Protein AF-A0A4P5YTF8-F1 (afdb_monomer)

Solvent-accessible surface area (backbone atoms only — not comparable to full-atom values): 4382 Å² total; per-residue (Å²): 112,70,66,60,54,52,53,50,24,35,73,70,56,76,30,73,43,45,52,64,57,54,51,49,46,43,52,48,40,38,61,67,74,50,71,55,59,71,67,59,53,50,54,53,53,49,54,50,55,74,26,25,48,75,39,78,84,50,73,65,60,52,52,51,51,50,53,51,39,66,76,65,64,67,79,130

Mean predicted aligned error: 5.55 Å

Nearest PDB structures (foldseek):
  7unu-assembly1_J  TM=5.301E-01  e=6.329E-01  Pseudomonas aeruginosa PAO1
  8g7p-assembly1_J  TM=4.338E-01  e=1.150E+00  Escherichia coli
  4v9p-assembly3_EI  TM=4.642E-01  e=1.955E+00  Escherichia coli K-12
  7ebc-assembly1_D  TM=2.918E-01  e=6.455E+00  Saccharomyces cerevisiae

Structure (mmCIF, N/CA/C/O backbone):
data_AF-A0A4P5YTF8-F1
#
_entry.id   AF-A0A4P5YTF8-F1
#
loop_
_atom_site.group_PDB
_atom_site.id
_atom_site.type_symbol
_a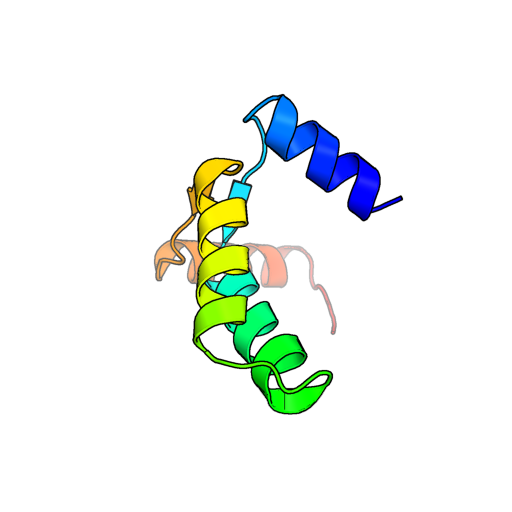tom_site.label_atom_id
_atom_site.label_alt_id
_atom_site.label_comp_id
_atom_site.label_asym_id
_atom_site.label_entity_id
_atom_site.label_seq_id
_atom_site.pdbx_PDB_ins_code
_atom_site.Cartn_x
_atom_site.Cartn_y
_atom_site.Cartn_z
_atom_site.occupancy
_atom_site.B_iso_or_equiv
_atom_site.auth_seq_id
_atom_site.auth_comp_id
_atom_site.auth_asym_id
_atom_site.auth_atom_id
_atom_site.pdbx_PDB_model_num
ATOM 1 N N . MET A 1 1 ? -14.919 4.564 -10.794 1.00 60.53 1 MET A 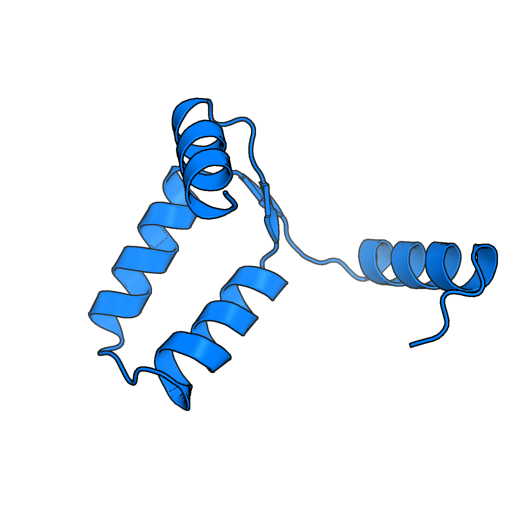N 1
ATOM 2 C CA . MET A 1 1 ? -15.487 3.763 -9.681 1.00 60.53 1 MET A CA 1
ATOM 3 C C . MET A 1 1 ? -14.484 3.505 -8.554 1.00 60.53 1 MET A C 1
ATOM 5 O O . MET A 1 1 ? -14.851 3.726 -7.411 1.00 60.53 1 MET A O 1
ATOM 9 N N . ALA A 1 2 ? -13.233 3.112 -8.833 1.00 73.50 2 ALA A N 1
ATOM 10 C CA . ALA A 1 2 ? -12.223 2.873 -7.787 1.00 73.50 2 ALA A CA 1
ATOM 11 C C . ALA A 1 2 ? -11.864 4.123 -6.953 1.00 73.50 2 ALA A C 1
ATOM 13 O O . ALA A 1 2 ? -11.811 4.041 -5.732 1.00 73.50 2 ALA A O 1
ATOM 14 N N . GLN A 1 3 ? -11.696 5.289 -7.593 1.00 81.88 3 GLN A N 1
ATOM 15 C CA . GLN A 1 3 ? -11.379 6.545 -6.898 1.00 81.88 3 GLN A CA 1
ATOM 16 C C . GLN A 1 3 ? -12.447 6.938 -5.870 1.00 81.88 3 GLN A C 1
ATOM 18 O O . GLN A 1 3 ? -12.102 7.238 -4.738 1.00 81.88 3 GLN A O 1
ATOM 23 N N . ALA A 1 4 ? -13.731 6.880 -6.240 1.00 88.25 4 ALA A N 1
ATOM 24 C CA . ALA A 1 4 ? -14.832 7.216 -5.334 1.00 88.25 4 ALA A CA 1
ATOM 25 C C . ALA A 1 4 ? -14.833 6.322 -4.085 1.00 88.25 4 ALA A C 1
ATOM 27 O O . ALA A 1 4 ? -14.875 6.831 -2.974 1.00 88.25 4 ALA A O 1
ATOM 28 N N . ARG A 1 5 ? -14.663 5.003 -4.262 1.00 85.69 5 ARG A N 1
ATOM 29 C CA . ARG A 1 5 ? -14.574 4.061 -3.135 1.00 85.69 5 ARG A CA 1
ATOM 30 C C . ARG A 1 5 ? -13.372 4.330 -2.235 1.00 85.69 5 ARG A C 1
ATOM 32 O O . ARG A 1 5 ? -13.495 4.229 -1.023 1.00 85.69 5 ARG A O 1
ATOM 39 N N . LEU A 1 6 ? -12.226 4.684 -2.816 1.00 83.12 6 LEU A N 1
ATOM 40 C CA . LEU A 1 6 ? -11.044 5.056 -2.040 1.00 83.12 6 LEU A CA 1
ATOM 41 C C . LEU A 1 6 ? -11.294 6.341 -1.241 1.00 83.12 6 LEU A C 1
ATOM 43 O O . LEU A 1 6 ? -10.965 6.403 -0.063 1.00 83.12 6 LEU A O 1
ATOM 47 N N . THR A 1 7 ? -11.907 7.350 -1.862 1.00 88.50 7 THR A N 1
ATOM 48 C CA . THR A 1 7 ? -12.264 8.607 -1.195 1.00 88.50 7 THR A CA 1
ATOM 49 C C . THR A 1 7 ? -13.257 8.383 -0.056 1.00 88.50 7 THR A C 1
ATOM 51 O O . THR A 1 7 ? -13.076 8.954 1.018 1.00 88.50 7 THR A O 1
ATOM 54 N N . ASP A 1 8 ? -14.262 7.531 -0.258 1.00 91.25 8 ASP A N 1
ATOM 55 C CA . ASP A 1 8 ? -15.224 7.174 0.785 1.00 91.25 8 ASP A CA 1
ATOM 56 C C . ASP A 1 8 ? -14.539 6.444 1.941 1.00 91.25 8 ASP A C 1
ATOM 58 O O . ASP A 1 8 ? -14.729 6.834 3.091 1.00 91.25 8 ASP A O 1
ATOM 62 N N . ALA A 1 9 ? -13.666 5.478 1.641 1.00 89.00 9 ALA A N 1
ATOM 63 C CA . ALA A 1 9 ? -12.929 4.730 2.656 1.00 89.00 9 ALA A CA 1
ATOM 64 C C . ALA A 1 9 ? -11.966 5.616 3.468 1.00 89.00 9 ALA A C 1
ATOM 66 O O . ALA A 1 9 ? -11.822 5.469 4.681 1.00 89.00 9 ALA A O 1
ATOM 67 N N . MET A 1 10 ? -11.335 6.598 2.814 1.00 90.56 10 MET A N 1
ATOM 68 C CA . MET A 1 10 ? -10.509 7.606 3.485 1.00 90.56 10 MET A CA 1
ATOM 69 C C . MET A 1 10 ? -11.340 8.542 4.368 1.00 90.56 10 MET A C 1
ATOM 71 O O . MET A 1 10 ? -10.900 8.938 5.447 1.00 90.56 10 MET A O 1
ATOM 75 N N . ARG A 1 11 ? -12.545 8.916 3.919 1.00 90.75 11 ARG A N 1
ATOM 76 C CA . ARG A 1 11 ? -13.453 9.785 4.680 1.00 90.75 11 ARG A CA 1
ATOM 77 C C . ARG A 1 11 ? -14.010 9.069 5.909 1.00 90.75 11 ARG A C 1
ATOM 79 O O . ARG A 1 11 ? -14.101 9.680 6.969 1.00 90.75 11 ARG A O 1
ATOM 86 N N . GLN A 1 12 ? -14.381 7.802 5.757 1.00 92.31 12 GLN A N 1
ATOM 87 C CA . GLN A 1 12 ? -14.967 6.978 6.815 1.00 92.31 12 GLN A CA 1
ATOM 88 C C . GLN A 1 12 ? -13.907 6.354 7.735 1.00 92.31 12 GLN A C 1
ATOM 90 O O . GLN A 1 12 ? -14.243 5.910 8.829 1.00 92.31 12 GLN A O 1
ATOM 95 N N . ARG A 1 13 ? -12.625 6.390 7.334 1.00 85.75 13 ARG A N 1
ATOM 96 C CA . ARG A 1 13 ? -11.485 5.777 8.040 1.00 85.75 13 ARG A CA 1
ATOM 97 C C . ARG A 1 13 ? -11.668 4.277 8.291 1.00 85.75 13 ARG A C 1
ATOM 99 O O . ARG A 1 13 ? -11.150 3.738 9.265 1.00 85.75 13 ARG A O 1
ATOM 106 N N . ASP A 1 14 ? -12.394 3.611 7.406 1.00 92.00 14 ASP A N 1
ATOM 107 C CA . ASP A 1 14 ? -12.695 2.179 7.450 1.00 92.00 14 ASP A CA 1
ATOM 108 C C . ASP A 1 14 ? -11.921 1.385 6.381 1.00 92.00 14 ASP A C 1
ATOM 110 O O . ASP A 1 14 ? -12.035 0.163 6.290 1.00 92.00 14 ASP A O 1
ATOM 114 N N . GLY A 1 15 ? -11.093 2.069 5.587 1.00 90.81 15 GLY A N 1
ATOM 115 C CA . GLY A 1 15 ? -10.211 1.455 4.605 1.00 90.81 15 GLY A CA 1
ATOM 116 C C . GLY A 1 15 ? -8.837 1.067 5.153 1.00 90.81 15 GLY A C 1
ATOM 117 O O . GLY A 1 15 ? -8.285 1.700 6.058 1.00 90.81 15 GLY A O 1
ATOM 118 N N . ALA A 1 16 ? -8.239 0.062 4.515 1.00 92.31 16 ALA A N 1
ATOM 119 C CA . ALA A 1 16 ? -6.853 -0.330 4.732 1.00 92.31 16 ALA A CA 1
ATOM 120 C C . ALA A 1 16 ? -6.077 -0.383 3.410 1.00 92.31 16 ALA A C 1
ATOM 122 O O . ALA A 1 16 ? -6.632 -0.694 2.354 1.00 92.31 16 ALA A O 1
ATOM 123 N N . ILE A 1 17 ? -4.777 -0.103 3.479 1.00 91.94 17 ILE A N 1
ATOM 124 C CA . ILE A 1 17 ? -3.838 -0.230 2.362 1.00 91.94 17 ILE A CA 1
ATOM 125 C C . ILE A 1 17 ? -2.581 -0.957 2.829 1.00 91.94 17 ILE A C 1
ATOM 127 O O . ILE A 1 17 ? -2.077 -0.701 3.922 1.00 91.94 17 ILE A O 1
ATOM 131 N N . SER A 1 18 ? -2.066 -1.880 2.017 1.00 93.00 18 SER A N 1
ATOM 132 C CA . SER A 1 18 ? -0.851 -2.607 2.378 1.00 93.00 18 SER A CA 1
ATOM 133 C C . SER A 1 18 ? 0.411 -1.815 2.042 1.00 93.00 18 SER A C 1
ATOM 135 O O . SER A 1 18 ? 0.450 -1.038 1.082 1.00 93.00 18 SER A O 1
ATOM 137 N N . THR A 1 19 ? 1.484 -2.057 2.796 1.00 93.88 19 THR A N 1
ATOM 138 C CA . THR A 1 19 ? 2.807 -1.495 2.486 1.00 93.88 19 THR A CA 1
ATOM 139 C C . THR A 1 19 ? 3.311 -1.923 1.105 1.00 93.88 19 THR A C 1
ATOM 141 O O . THR A 1 19 ? 3.988 -1.141 0.442 1.00 93.88 19 THR A O 1
ATOM 144 N N . GLN A 1 20 ? 2.929 -3.114 0.626 1.00 92.69 20 GLN A N 1
ATOM 145 C CA . GLN A 1 20 ? 3.234 -3.569 -0.733 1.00 92.69 20 GLN A CA 1
ATOM 146 C C . GLN A 1 20 ? 2.588 -2.673 -1.797 1.00 92.69 20 GLN A C 1
ATOM 148 O O . G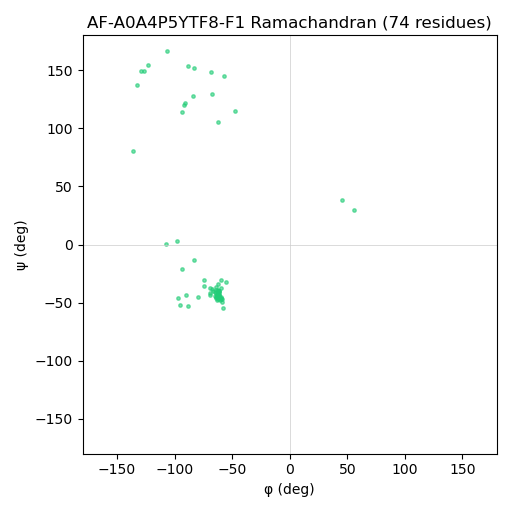LN A 1 20 ? 3.277 -2.254 -2.724 1.00 92.69 20 GLN A O 1
ATOM 153 N N . VAL A 1 21 ? 1.302 -2.329 -1.653 1.00 91.38 21 VAL A N 1
ATOM 154 C CA . VAL A 1 21 ? 0.608 -1.449 -2.611 1.00 91.38 21 VAL A CA 1
ATOM 155 C C . VAL A 1 21 ? 1.231 -0.052 -2.615 1.00 91.38 21 VAL A C 1
ATOM 157 O O . VAL A 1 21 ? 1.409 0.533 -3.680 1.00 91.38 21 VAL A O 1
ATOM 160 N N . LEU A 1 22 ? 1.618 0.474 -1.447 1.00 91.50 22 LEU A N 1
ATOM 161 C CA . LEU A 1 22 ? 2.328 1.756 -1.361 1.00 91.50 22 LEU A CA 1
ATOM 162 C C . LEU A 1 22 ? 3.683 1.714 -2.087 1.00 91.50 22 LEU A C 1
ATOM 164 O O . LEU A 1 22 ? 4.014 2.639 -2.831 1.00 91.50 22 LEU A O 1
ATOM 168 N N . GLY A 1 23 ? 4.446 0.631 -1.914 1.00 90.75 23 GLY A N 1
ATOM 169 C CA . GLY A 1 23 ? 5.720 0.429 -2.607 1.00 90.75 23 GLY A CA 1
ATOM 170 C C . GLY A 1 23 ? 5.557 0.300 -4.123 1.00 90.75 23 GLY A C 1
ATOM 171 O O . GLY A 1 23 ? 6.308 0.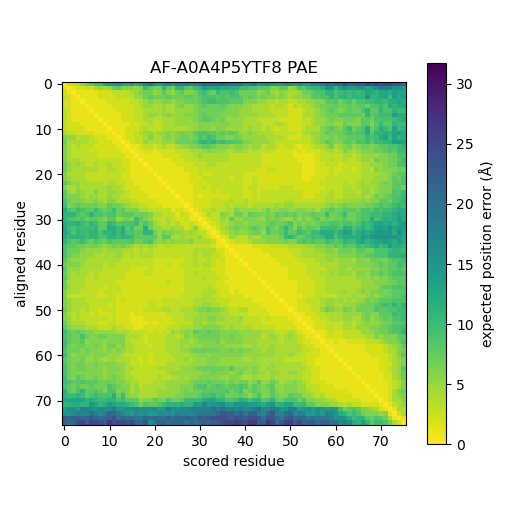906 -4.888 1.00 90.75 23 GLY A O 1
ATOM 172 N N . GLU A 1 24 ? 4.539 -0.433 -4.572 1.00 90.62 24 GLU A N 1
ATOM 173 C CA . GLU A 1 24 ? 4.243 -0.608 -5.993 1.00 90.62 24 GLU A CA 1
ATOM 174 C C . GLU A 1 24 ? 3.735 0.684 -6.642 1.00 90.62 24 GLU A C 1
ATOM 176 O O . GLU A 1 24 ? 4.126 0.996 -7.770 1.00 90.62 24 GLU A O 1
ATOM 181 N N . PHE A 1 25 ? 2.932 1.474 -5.922 1.00 86.94 25 PHE A N 1
ATOM 182 C CA . PHE A 1 25 ? 2.532 2.814 -6.346 1.00 86.94 25 PHE A CA 1
ATOM 183 C C . PHE A 1 25 ? 3.754 3.712 -6.549 1.00 86.94 25 PHE A C 1
ATOM 185 O O . PHE A 1 25 ? 3.892 4.314 -7.614 1.00 86.94 25 PHE A O 1
ATOM 192 N N . PHE A 1 26 ? 4.668 3.762 -5.576 1.00 87.62 26 PHE A N 1
ATOM 193 C CA . PHE A 1 26 ? 5.899 4.537 -5.704 1.00 87.62 26 PHE A CA 1
ATOM 194 C C . PHE A 1 26 ? 6.707 4.077 -6.928 1.00 87.62 26 PHE A C 1
ATOM 196 O O . PHE A 1 26 ? 6.969 4.848 -7.847 1.00 87.62 26 PHE A O 1
ATOM 203 N N . HIS A 1 27 ? 7.023 2.791 -7.041 1.00 88.69 27 HIS A N 1
ATOM 204 C CA . HIS A 1 27 ? 7.830 2.318 -8.169 1.00 88.69 27 HIS A CA 1
ATOM 205 C C . HIS A 1 27 ? 7.150 2.520 -9.533 1.00 88.69 27 HIS A C 1
ATOM 207 O O . HIS A 1 27 ? 7.768 2.948 -10.508 1.00 88.69 27 HIS A O 1
ATOM 213 N N . THR A 1 28 ? 5.857 2.229 -9.635 1.00 85.88 28 THR A N 1
ATOM 214 C CA . THR A 1 28 ? 5.154 2.249 -10.924 1.00 85.88 28 THR A CA 1
ATOM 215 C C . THR A 1 28 ? 4.771 3.659 -11.345 1.00 85.88 28 THR A C 1
ATOM 217 O O . THR A 1 28 ? 4.945 4.025 -12.509 1.00 85.88 28 THR A O 1
ATOM 220 N N . VAL A 1 29 ? 4.231 4.456 -10.426 1.00 79.00 29 VAL A N 1
ATOM 221 C CA . VAL A 1 29 ? 3.719 5.792 -10.736 1.00 79.00 29 VAL A CA 1
ATOM 222 C C . VAL A 1 29 ? 4.830 6.820 -10.609 1.00 79.00 29 VAL A C 1
ATOM 224 O O . VAL A 1 29 ? 5.075 7.527 -11.582 1.00 79.00 29 VAL A O 1
ATOM 227 N N . VAL A 1 30 ? 5.527 6.849 -9.469 1.00 76.69 30 VAL A N 1
ATOM 228 C CA . VAL A 1 30 ? 6.527 7.881 -9.145 1.00 76.69 30 VAL A CA 1
ATOM 229 C C . VAL A 1 30 ? 7.819 7.701 -9.929 1.00 76.69 30 VAL A C 1
ATOM 231 O O . VAL A 1 30 ? 8.419 8.700 -10.304 1.00 76.69 30 VAL A O 1
ATOM 234 N N . ILE A 1 31 ? 8.251 6.464 -10.199 1.00 80.44 31 ILE A N 1
ATOM 235 C CA . ILE A 1 31 ? 9.516 6.218 -10.913 1.00 80.44 31 ILE A CA 1
ATOM 236 C C . ILE A 1 31 ? 9.301 5.975 -12.412 1.00 80.44 31 ILE A C 1
ATOM 238 O O . ILE A 1 31 ? 10.026 6.537 -13.228 1.00 80.44 31 ILE A O 1
ATOM 242 N N . LYS A 1 32 ? 8.325 5.143 -12.804 1.00 83.12 32 LYS A N 1
ATOM 243 C CA . LYS A 1 32 ? 8.210 4.677 -14.201 1.00 83.12 32 LYS A CA 1
ATOM 244 C C . LYS A 1 32 ? 7.260 5.483 -15.084 1.00 83.12 32 LYS A C 1
ATOM 246 O O . LYS A 1 32 ? 7.627 5.827 -16.203 1.00 83.12 32 LYS A O 1
ATOM 251 N N . ARG A 1 33 ? 6.013 5.703 -14.652 1.00 81.81 33 ARG A N 1
ATOM 252 C CA . ARG A 1 33 ? 4.954 6.237 -15.534 1.00 81.81 33 ARG A CA 1
ATOM 253 C C . ARG A 1 33 ? 4.860 7.753 -15.535 1.00 81.81 33 ARG A C 1
ATOM 255 O O . ARG A 1 33 ? 4.670 8.346 -16.591 1.00 81.81 33 ARG A O 1
ATOM 262 N N . LYS A 1 34 ? 4.948 8.370 -14.361 1.00 81.12 34 LYS A N 1
ATOM 263 C CA . LYS A 1 34 ? 4.910 9.820 -14.199 1.00 81.12 34 LYS A CA 1
ATOM 264 C C . LYS A 1 34 ? 6.005 10.202 -13.207 1.00 81.12 34 LYS A C 1
ATOM 266 O O . LYS A 1 34 ? 5.695 10.389 -12.030 1.00 81.12 34 LYS A 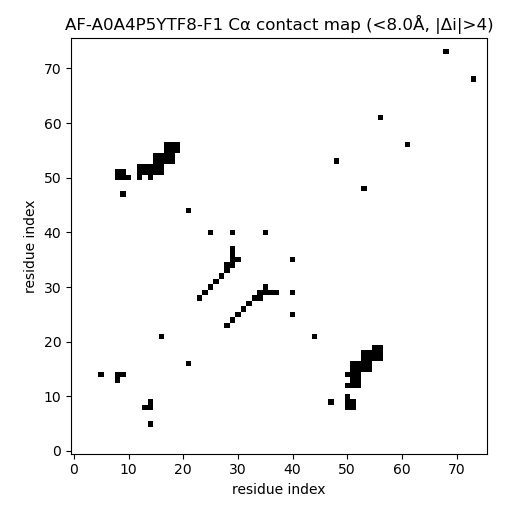O 1
ATOM 271 N N . PRO A 1 35 ? 7.265 10.281 -13.679 1.00 82.62 35 PRO A N 1
ATOM 272 C CA . PRO A 1 35 ? 8.382 10.714 -12.858 1.00 82.62 35 PRO A CA 1
ATOM 273 C C . PRO A 1 35 ? 8.007 11.988 -12.107 1.00 82.62 35 PRO A C 1
ATOM 275 O O . PRO A 1 35 ? 7.719 13.007 -12.735 1.00 82.62 35 PRO A O 1
ATOM 278 N N . MET A 1 36 ? 7.937 11.905 -10.782 1.00 87.06 36 MET A N 1
ATOM 279 C CA . MET A 1 36 ? 7.614 13.049 -9.931 1.00 87.06 36 MET A CA 1
ATOM 280 C C . MET A 1 36 ? 8.725 13.282 -8.911 1.00 87.06 36 MET A C 1
ATOM 282 O O . MET A 1 36 ? 9.445 12.340 -8.561 1.00 87.06 36 MET A O 1
ATOM 286 N N . PRO A 1 37 ? 8.885 14.522 -8.421 1.00 88.62 37 PRO A N 1
ATOM 287 C CA . PRO A 1 37 ? 9.828 14.811 -7.356 1.00 88.62 37 PRO A CA 1
ATOM 288 C C . PRO A 1 37 ? 9.537 13.960 -6.120 1.00 88.62 37 PRO A C 1
ATOM 290 O O . PRO A 1 37 ? 8.382 13.721 -5.764 1.00 88.62 37 PRO A O 1
ATOM 293 N N . ALA A 1 38 ? 10.593 13.554 -5.417 1.00 85.94 38 ALA A N 1
ATOM 294 C CA . ALA A 1 38 ? 10.459 12.765 -4.195 1.00 85.94 38 ALA A CA 1
ATOM 295 C C . ALA A 1 38 ? 9.566 13.452 -3.142 1.00 85.94 38 ALA A C 1
ATOM 297 O O . ALA A 1 38 ? 8.843 12.772 -2.421 1.00 85.94 38 ALA A O 1
ATOM 298 N N . SER A 1 39 ? 9.566 14.788 -3.084 1.00 90.19 39 SER A N 1
ATOM 299 C CA . SER A 1 39 ? 8.701 15.565 -2.189 1.00 90.19 39 SER A CA 1
ATOM 300 C C . SER A 1 39 ? 7.209 15.366 -2.477 1.00 90.19 39 SER A C 1
ATOM 302 O O . SER A 1 39 ? 6.442 15.135 -1.549 1.00 90.19 39 SER A O 1
ATOM 304 N N . GLU A 1 40 ? 6.805 15.372 -3.749 1.00 89.94 40 GLU A N 1
ATOM 305 C CA . GLU A 1 40 ? 5.407 15.162 -4.155 1.00 89.94 40 GLU A CA 1
ATOM 306 C C . GLU A 1 40 ? 4.960 13.726 -3.839 1.00 89.94 40 GLU A C 1
ATOM 308 O O . GLU A 1 40 ? 3.875 13.491 -3.306 1.00 89.94 40 GLU A O 1
ATOM 313 N N . ALA A 1 41 ? 5.841 12.749 -4.068 1.00 88.50 41 ALA A N 1
ATOM 314 C CA . ALA A 1 41 ? 5.580 11.361 -3.703 1.00 88.50 41 ALA A CA 1
ATOM 315 C C . ALA A 1 41 ? 5.383 11.176 -2.188 1.00 88.50 41 ALA A C 1
ATOM 317 O O . ALA A 1 41 ? 4.499 10.428 -1.764 1.00 88.50 41 ALA A O 1
ATOM 318 N N . VAL A 1 42 ? 6.181 11.873 -1.372 1.00 91.75 42 VAL A N 1
ATOM 319 C CA . VAL A 1 42 ? 6.052 11.868 0.092 1.00 91.75 42 VAL A CA 1
ATOM 320 C C . VAL A 1 42 ? 4.707 12.447 0.528 1.00 91.75 42 VAL A C 1
ATOM 322 O O . VAL A 1 42 ? 4.053 11.860 1.390 1.00 91.75 42 VAL A O 1
ATOM 325 N N . GLU A 1 43 ? 4.258 13.550 -0.071 1.00 93.06 43 GLU A N 1
ATOM 326 C CA . GLU A 1 43 ? 2.948 14.145 0.228 1.00 93.06 43 GLU A CA 1
ATOM 327 C C . GLU A 1 43 ? 1.801 13.172 -0.061 1.00 93.06 43 GLU A C 1
ATOM 329 O O . GLU A 1 43 ? 0.927 12.977 0.786 1.00 93.06 43 GLU A O 1
ATOM 334 N N . ILE A 1 44 ? 1.840 12.492 -1.210 1.00 89.50 44 ILE A N 1
ATOM 335 C CA . ILE A 1 44 ? 0.816 11.511 -1.588 1.00 89.50 44 ILE A CA 1
ATOM 336 C C . ILE A 1 44 ? 0.801 10.329 -0.612 1.00 89.50 44 ILE A C 1
ATOM 338 O O . ILE A 1 44 ? -0.264 9.942 -0.125 1.00 89.50 44 ILE A O 1
ATOM 342 N N . ILE A 1 45 ? 1.967 9.761 -0.288 1.00 89.75 45 ILE A N 1
ATOM 343 C CA . ILE A 1 45 ? 2.055 8.637 0.656 1.00 89.75 45 ILE A CA 1
ATOM 344 C C . ILE A 1 45 ? 1.568 9.056 2.048 1.00 89.75 45 ILE A C 1
ATOM 346 O O . ILE A 1 45 ? 0.841 8.301 2.697 1.00 89.75 45 ILE A O 1
ATOM 350 N N . ASN A 1 46 ? 1.904 10.267 2.498 1.00 92.38 46 ASN A N 1
ATOM 351 C CA . ASN A 1 46 ? 1.430 10.792 3.776 1.00 92.38 46 ASN A CA 1
ATOM 352 C C . ASN A 1 46 ? -0.089 10.995 3.790 1.00 92.38 46 ASN A C 1
ATOM 354 O O . ASN A 1 46 ? -0.731 10.642 4.779 1.00 92.38 46 ASN A O 1
ATOM 358 N N . ALA A 1 47 ? -0.679 11.495 2.702 1.00 90.62 47 ALA A N 1
ATOM 359 C CA . ALA A 1 47 ? -2.128 11.635 2.585 1.00 90.62 47 ALA A CA 1
ATOM 360 C C . ALA A 1 47 ? -2.839 10.273 2.665 1.00 90.62 47 ALA A C 1
ATOM 362 O O . ALA A 1 47 ? -3.830 10.131 3.383 1.00 90.62 47 ALA A O 1
ATOM 363 N N . LEU A 1 48 ? -2.300 9.250 1.990 1.00 89.56 48 LEU A N 1
ATOM 364 C CA . LEU A 1 48 ? -2.827 7.884 2.055 1.00 89.56 48 LEU A CA 1
ATOM 365 C C . LEU A 1 48 ? -2.714 7.301 3.469 1.00 89.56 48 LEU A C 1
ATOM 367 O O . LEU A 1 48 ? -3.695 6.772 3.987 1.00 89.56 48 LEU A O 1
ATOM 371 N N . ARG A 1 49 ? -1.557 7.456 4.125 1.00 90.25 49 ARG A N 1
ATOM 372 C CA . ARG A 1 49 ? -1.336 7.011 5.511 1.00 90.25 49 ARG A CA 1
ATOM 373 C C . ARG A 1 49 ? -2.253 7.716 6.515 1.00 90.25 49 ARG A C 1
ATOM 375 O O . ARG A 1 49 ? -2.623 7.121 7.520 1.00 90.25 49 ARG A O 1
ATOM 382 N N . ALA A 1 50 ? -2.581 8.986 6.292 1.00 90.75 50 ALA A N 1
ATOM 383 C CA . ALA A 1 50 ? -3.447 9.744 7.193 1.00 90.75 50 ALA A CA 1
ATOM 384 C C . ALA A 1 50 ? -4.928 9.341 7.072 1.00 90.75 50 ALA A C 1
ATOM 386 O O . ALA A 1 50 ? -5.672 9.450 8.047 1.00 90.75 50 ALA A O 1
ATOM 387 N N . GLY A 1 51 ? -5.356 8.906 5.882 1.00 89.75 51 GLY A N 1
ATOM 388 C CA . GLY A 1 51 ? -6.743 8.522 5.606 1.00 89.75 51 GLY A CA 1
ATOM 389 C C . GLY A 1 51 ? -7.046 7.031 5.768 1.00 89.75 51 GLY A C 1
ATOM 390 O O . GLY A 1 51 ? -8.209 6.678 5.930 1.00 89.75 51 GLY A O 1
ATOM 391 N N . LEU A 1 52 ? -6.035 6.160 5.718 1.00 92.31 52 LEU A N 1
ATOM 392 C CA . LEU A 1 52 ? -6.203 4.704 5.709 1.00 92.31 52 LEU A CA 1
ATOM 393 C C . LEU A 1 52 ? -5.332 4.036 6.768 1.00 92.31 52 LEU A C 1
ATOM 395 O O . LEU A 1 52 ? -4.212 4.471 7.039 1.00 92.31 52 LEU A O 1
ATOM 399 N N . SER A 1 53 ? -5.810 2.914 7.300 1.00 93.69 53 SER A N 1
ATOM 400 C CA . SER A 1 53 ? -4.957 2.035 8.096 1.00 93.69 53 SER A CA 1
ATOM 401 C C . SER A 1 53 ? -3.884 1.406 7.203 1.00 93.69 53 SER A C 1
ATOM 403 O O . SER A 1 53 ? -4.193 0.856 6.143 1.00 93.69 53 SER A O 1
ATOM 405 N N . VAL A 1 54 ? -2.615 1.484 7.611 1.00 93.06 54 VAL A N 1
ATOM 406 C CA . VAL A 1 54 ? -1.507 0.876 6.863 1.00 93.06 54 VAL A CA 1
ATOM 407 C C . VAL A 1 54 ? -1.226 -0.514 7.417 1.00 93.06 54 VAL A C 1
ATOM 409 O O . VAL A 1 54 ? -0.773 -0.660 8.551 1.00 93.06 54 VAL A O 1
ATOM 412 N N . ALA A 1 55 ? -1.465 -1.532 6.595 1.00 91.94 55 ALA A N 1
ATOM 413 C CA . ALA A 1 55 ? -1.191 -2.921 6.929 1.00 91.94 55 ALA A CA 1
ATOM 414 C C . ALA A 1 55 ? 0.221 -3.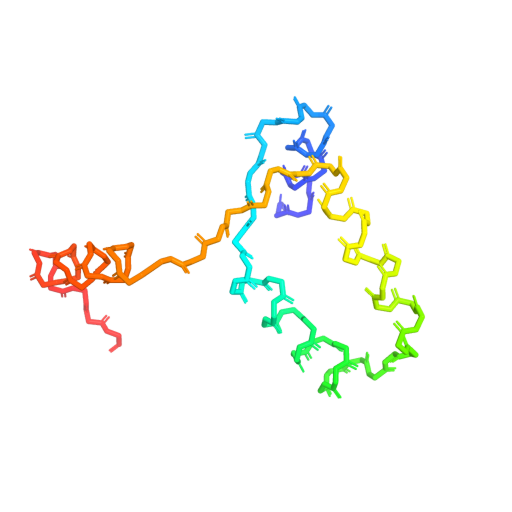316 6.473 1.00 91.94 55 ALA A C 1
ATOM 416 O O . ALA A 1 55 ? 0.549 -3.259 5.284 1.00 91.94 55 ALA A O 1
ATOM 417 N N . GLY A 1 56 ? 1.063 -3.730 7.420 1.00 91.88 56 GLY A N 1
ATOM 418 C CA . GLY A 1 56 ? 2.351 -4.344 7.109 1.00 91.88 56 GLY A CA 1
ATOM 419 C C . GLY A 1 56 ? 2.169 -5.719 6.466 1.00 91.88 56 GLY A C 1
ATOM 420 O O . GLY A 1 56 ? 1.217 -6.433 6.774 1.00 91.88 56 GLY A O 1
ATOM 421 N N . ILE A 1 57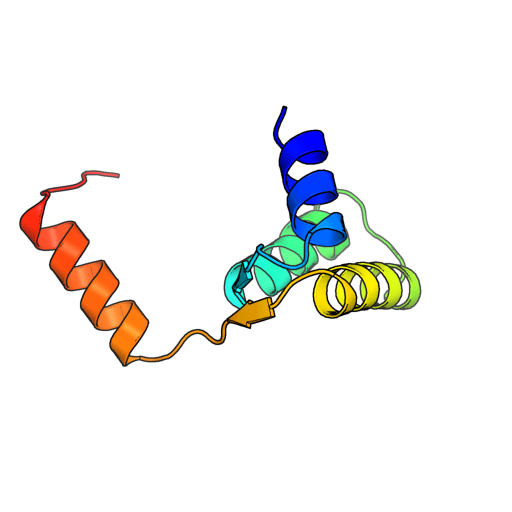 ? 3.094 -6.096 5.585 1.00 90.19 57 ILE A N 1
ATOM 422 C CA . ILE A 1 57 ? 3.188 -7.468 5.080 1.00 90.19 57 ILE A CA 1
ATOM 423 C C . ILE A 1 57 ? 4.135 -8.249 5.985 1.00 90.19 57 ILE A C 1
ATOM 425 O O . ILE A 1 57 ? 5.294 -7.863 6.143 1.00 90.19 57 ILE A O 1
ATOM 429 N N . THR A 1 58 ? 3.639 -9.336 6.570 1.00 92.31 58 THR A N 1
ATOM 430 C CA . THR A 1 58 ? 4.442 -10.274 7.361 1.00 92.31 58 THR A CA 1
ATOM 431 C C . THR A 1 58 ? 4.661 -11.571 6.592 1.00 92.31 58 THR A C 1
ATOM 433 O O . THR A 1 58 ? 3.997 -11.830 5.585 1.00 92.31 58 THR A O 1
ATOM 436 N N . VAL A 1 59 ? 5.594 -12.400 7.062 1.00 93.19 59 VAL A N 1
ATOM 437 C CA . VAL A 1 59 ? 5.843 -13.719 6.464 1.00 93.19 59 VAL A CA 1
ATOM 438 C C . VAL A 1 59 ? 4.594 -14.594 6.575 1.00 93.19 59 VAL A C 1
ATOM 440 O O . VAL A 1 59 ? 4.228 -15.263 5.616 1.00 93.19 59 VAL A O 1
ATOM 443 N N . GLU A 1 60 ? 3.893 -14.535 7.703 1.00 94.50 60 GLU A N 1
ATOM 444 C CA . GLU A 1 60 ? 2.676 -15.307 7.966 1.00 94.50 60 GLU A CA 1
ATOM 445 C C . GLU A 1 60 ? 1.573 -14.954 6.964 1.00 94.50 60 GLU A C 1
ATOM 447 O O . GLU A 1 60 ? 0.987 -15.849 6.363 1.00 94.50 60 GLU A O 1
ATOM 452 N N . LEU A 1 61 ? 1.370 -13.660 6.688 1.00 90.19 61 LEU A N 1
ATOM 453 C CA . LEU A 1 61 ? 0.399 -13.204 5.691 1.00 90.19 61 LEU A CA 1
ATOM 454 C C . LEU A 1 61 ? 0.708 -13.764 4.289 1.00 90.19 61 LEU A C 1
ATOM 456 O O . LEU A 1 61 ? -0.199 -14.101 3.527 1.00 90.19 61 LEU A O 1
ATOM 460 N N . VAL A 1 62 ? 1.993 -13.875 3.941 1.00 91.75 62 VAL A N 1
ATOM 461 C CA . VAL A 1 62 ? 2.428 -14.466 2.666 1.00 91.75 62 VAL A CA 1
ATOM 462 C C . VAL A 1 62 ? 2.156 -15.970 2.645 1.00 91.75 62 VAL A C 1
ATOM 464 O O . VAL A 1 62 ? 1.653 -16.484 1.646 1.00 91.75 62 VAL A O 1
ATOM 467 N N . MET A 1 63 ? 2.441 -16.676 3.740 1.00 96.38 63 MET A N 1
ATOM 468 C CA . MET A 1 63 ? 2.153 -18.108 3.852 1.00 96.38 63 MET A CA 1
ATOM 469 C C . MET A 1 63 ? 0.650 -18.392 3.749 1.00 96.38 63 MET A C 1
ATOM 471 O O . MET A 1 63 ? 0.251 -19.309 3.028 1.00 96.38 63 MET A O 1
ATOM 475 N N . ASP A 1 64 ? -0.186 -17.564 4.376 1.00 92.56 64 ASP A N 1
ATOM 476 C CA . ASP A 1 64 ? -1.643 -17.646 4.265 1.00 92.56 64 ASP A CA 1
ATOM 477 C C . ASP A 1 64 ? -2.111 -17.422 2.822 1.00 92.56 64 ASP A C 1
ATOM 479 O O . ASP A 1 64 ? -2.943 -18.175 2.306 1.00 92.56 64 ASP A O 1
ATOM 483 N N . ALA A 1 65 ? -1.540 -16.435 2.124 1.00 89.75 65 ALA A N 1
ATOM 484 C CA .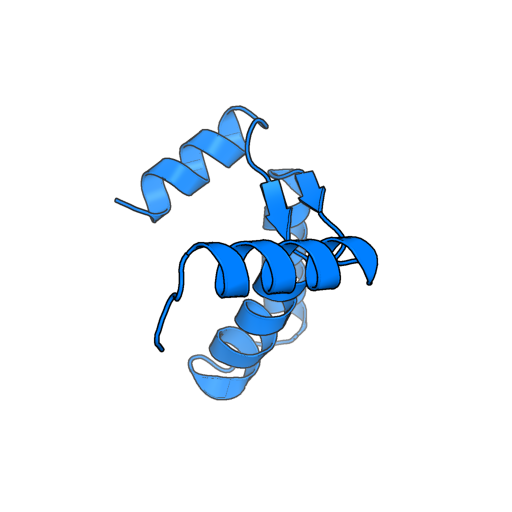 ALA A 1 65 ? -1.844 -16.189 0.717 1.00 89.75 65 ALA A CA 1
ATOM 485 C C . ALA A 1 65 ? -1.480 -17.393 -0.175 1.00 89.75 65 ALA A C 1
ATOM 487 O O . ALA A 1 65 ? -2.264 -17.766 -1.051 1.00 89.75 65 ALA A O 1
ATOM 488 N N . ILE A 1 66 ? -0.336 -18.045 0.072 1.00 92.38 66 ILE A N 1
ATOM 489 C CA . ILE A 1 66 ? 0.071 -19.278 -0.626 1.00 92.38 66 ILE A CA 1
ATOM 490 C C . ILE A 1 66 ? -0.923 -20.410 -0.345 1.00 92.38 66 ILE A C 1
ATOM 492 O O . ILE A 1 66 ? -1.348 -21.096 -1.275 1.00 92.38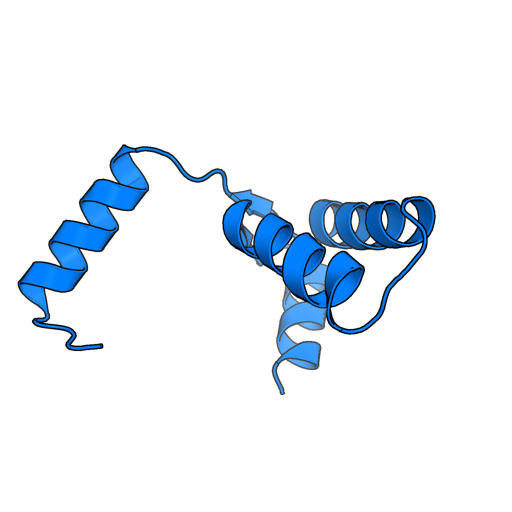 66 ILE A O 1
ATOM 496 N N . ALA A 1 67 ? -1.338 -20.591 0.910 1.00 93.88 67 ALA A N 1
ATOM 497 C CA . ALA A 1 67 ? -2.298 -21.625 1.285 1.00 93.88 67 ALA A CA 1
ATOM 498 C C . ALA A 1 67 ? -3.667 -21.413 0.610 1.00 93.88 67 ALA A C 1
ATOM 500 O O . ALA A 1 67 ? -4.263 -22.362 0.092 1.00 93.88 67 ALA A O 1
ATOM 501 N N . ILE A 1 68 ? -4.154 -20.167 0.558 1.00 92.25 68 ILE A N 1
ATOM 502 C CA . ILE A 1 68 ? -5.377 -19.792 -0.171 1.00 92.25 68 ILE A CA 1
ATOM 503 C C . ILE A 1 68 ? -5.217 -20.111 -1.659 1.00 92.25 68 ILE A C 1
ATOM 505 O O . ILE A 1 68 ? -6.085 -20.746 -2.260 1.00 92.25 68 ILE A O 1
ATOM 509 N N . HIS A 1 69 ? -4.094 -19.717 -2.254 1.00 88.81 69 HIS A N 1
ATOM 510 C CA . HIS A 1 69 ? -3.812 -19.956 -3.663 1.00 88.81 69 HIS A CA 1
ATOM 511 C C . HIS A 1 69 ? -3.823 -21.451 -4.013 1.00 88.81 69 HIS A C 1
ATOM 513 O O . HIS A 1 69 ? -4.488 -21.858 -4.967 1.00 88.81 69 HIS A O 1
ATOM 519 N N . GLN A 1 70 ? -3.158 -22.278 -3.200 1.00 90.44 70 GLN A N 1
ATOM 520 C CA . GLN A 1 70 ? -3.143 -23.734 -3.352 1.00 90.44 70 GLN A CA 1
ATOM 521 C C . GLN A 1 70 ? -4.544 -24.341 -3.217 1.00 90.44 70 GLN A C 1
ATOM 523 O O . GLN A 1 70 ? -4.926 -25.184 -4.029 1.00 90.44 70 GLN A O 1
ATOM 528 N N . ARG A 1 71 ? -5.331 -23.891 -2.230 1.00 91.44 71 ARG A N 1
ATOM 529 C CA . ARG A 1 71 ? -6.699 -24.377 -1.991 1.00 91.44 71 ARG A CA 1
ATOM 530 C C . ARG A 1 71 ? -7.630 -24.098 -3.166 1.00 91.44 71 ARG A C 1
ATOM 532 O O . ARG A 1 71 ? -8.464 -24.935 -3.494 1.00 91.44 71 ARG A O 1
ATOM 539 N N . HIS A 1 72 ? -7.506 -22.923 -3.773 1.00 90.19 72 HIS A N 1
ATOM 540 C CA . HIS A 1 72 ? -8.419 -22.472 -4.820 1.00 90.19 72 HIS A CA 1
ATOM 541 C C . HIS A 1 72 ? -7.890 -22.698 -6.242 1.00 90.19 72 HIS A C 1
ATOM 543 O O . HIS A 1 72 ? -8.565 -22.309 -7.190 1.00 90.19 72 HIS A O 1
ATOM 549 N N . GLN A 1 73 ? -6.715 -23.328 -6.397 1.00 80.25 73 GLN A N 1
ATOM 550 C CA . GLN A 1 73 ? -6.049 -23.566 -7.686 1.00 80.25 73 GLN A CA 1
ATOM 551 C C . GLN A 1 73 ? -6.052 -22.327 -8.593 1.00 80.25 73 GLN A C 1
ATOM 553 O O . GLN A 1 73 ? -6.259 -22.434 -9.804 1.00 80.25 73 GLN A O 1
ATOM 558 N N . LEU A 1 74 ? -5.863 -21.141 -8.005 1.00 72.19 74 LEU A N 1
ATOM 559 C CA . LEU A 1 74 ? -5.883 -19.890 -8.755 1.00 72.19 74 LEU A CA 1
ATOM 560 C C . LEU A 1 74 ? -4.735 -19.943 -9.771 1.00 72.19 74 LEU A C 1
ATOM 562 O O . LEU A 1 74 ? -3.576 -19.861 -9.397 1.00 72.19 74 LEU A O 1
ATOM 566 N N . ARG A 1 75 ? -5.026 -20.143 -11.057 1.00 59.81 75 ARG A N 1
ATOM 567 C CA . ARG A 1 75 ? -4.004 -20.063 -12.106 1.00 59.81 75 ARG A CA 1
ATOM 568 C C . ARG A 1 75 ? -3.839 -18.600 -12.509 1.00 59.81 75 ARG A C 1
ATOM 570 O O . ARG A 1 75 ? -4.840 -17.941 -12.784 1.00 59.81 75 ARG A O 1
ATOM 577 N N . TYR A 1 76 ? -2.595 -18.122 -12.497 1.00 57.06 76 TYR A N 1
ATOM 578 C CA . TYR A 1 76 ? -2.198 -16.859 -13.126 1.00 57.06 76 TYR A CA 1
ATOM 579 C C . TYR A 1 76 ? -2.071 -17.035 -14.638 1.00 57.06 76 TYR A C 1
ATOM 581 O O . TYR A 1 76 ? -1.608 -18.122 -15.057 1.00 57.06 76 TYR A O 1
#

Sequence (76 aa):
MAQARLTDAMRQRDGAISTQVLGEFFHTVVIKRKPMPASEAVEIINALRAGLSVAGITVELVMDAIAIHQRHQLRY

pLDDT: mean 87.71, std 7.47, range [57.06, 96.38]

Foldseek 3Di:
DVVVVLVVCLVVQVAEDEPVVLVCCCCPPCPPPPPDDPVVSVVVSVSSVNRYHYHYDDPVNVVVVVVVCVVVVDDD

Secondary structure (DSSP, 8-state):
-HHHHHHHHHHHT--EEEHHHHHHHIIIIIIIIS---HHHHHHHHHHHHHHSEEEPP-HHHHHHHHHHHHHHT---

Radius of gyration: 15.04 Å; Cα contacts (8 Å, |Δi|>4): 56; chains: 1; bounding box: 26×40×24 Å